Protein AF-P74951-F1 (afdb_monomer_lite)

Structure (mmCIF, N/CA/C/O backbone):
data_AF-P74951-F1
#
_entry.id   AF-P74951-F1
#
loop_
_atom_site.group_PDB
_atom_site.id
_atom_site.type_symbol
_atom_site.label_atom_id
_atom_site.label_alt_id
_atom_site.label_comp_id
_atom_site.label_asym_id
_atom_site.label_entity_id
_atom_site.label_seq_id
_atom_site.pdbx_PDB_ins_code
_atom_site.Cartn_x
_atom_site.Cartn_y
_atom_site.Cartn_z
_atom_site.occupancy
_atom_site.B_iso_or_equiv
_atom_site.auth_seq_id
_atom_site.auth_comp_id
_atom_site.auth_asym_id
_atom_site.auth_atom_id
_atom_site.pdbx_PDB_model_num
ATOM 1 N N . MET A 1 1 ? -21.917 3.386 18.305 1.00 59.16 1 MET A N 1
ATOM 2 C CA . MET A 1 1 ? -21.356 3.206 16.944 1.00 59.16 1 MET A CA 1
ATOM 3 C C . MET A 1 1 ? -21.290 1.718 16.637 1.00 59.16 1 MET A C 1
ATOM 5 O O . MET A 1 1 ? -20.981 0.973 17.559 1.00 59.16 1 MET A O 1
ATOM 9 N N . SER A 1 2 ? -21.649 1.275 15.424 1.00 71.06 2 SER A N 1
ATOM 10 C CA . SER A 1 2 ? -21.763 -0.161 15.117 1.00 71.06 2 SER A CA 1
ATOM 11 C C . SER A 1 2 ? -20.437 -0.758 14.605 1.00 71.06 2 SER A C 1
ATOM 13 O O . SER A 1 2 ? -19.727 -0.101 13.837 1.00 71.06 2 SER A O 1
ATOM 15 N N . PRO A 1 3 ? -20.102 -2.010 14.977 1.00 79.00 3 PRO A N 1
ATOM 16 C CA . PRO A 1 3 ? -18.946 -2.745 14.440 1.00 79.00 3 PRO A CA 1
ATOM 17 C C . PRO A 1 3 ? -18.963 -2.878 12.907 1.00 79.00 3 PRO A C 1
ATOM 19 O O . PRO A 1 3 ? -17.930 -3.047 12.264 1.00 79.00 3 PRO A O 1
ATOM 22 N N . GLU A 1 4 ? -20.146 -2.759 12.309 1.00 85.81 4 GLU A N 1
ATOM 23 C CA . GLU A 1 4 ? -20.379 -2.897 10.873 1.00 85.81 4 GLU A CA 1
ATOM 24 C C . GLU A 1 4 ? -19.634 -1.852 10.046 1.00 85.81 4 GLU A C 1
ATOM 26 O O . GLU A 1 4 ? -19.206 -2.159 8.938 1.00 85.81 4 GLU A O 1
ATOM 31 N N . ARG A 1 5 ? -19.409 -0.643 10.579 1.00 86.06 5 ARG A N 1
ATOM 32 C CA . ARG A 1 5 ? -18.642 0.392 9.868 1.00 86.06 5 ARG A CA 1
ATOM 33 C C . ARG A 1 5 ? -17.179 0.000 9.672 1.00 86.06 5 ARG A C 1
ATOM 35 O O . ARG A 1 5 ? -16.652 0.179 8.578 1.00 86.06 5 ARG A O 1
ATOM 42 N N . PHE A 1 6 ? -16.543 -0.585 10.689 1.00 86.75 6 PHE A N 1
ATOM 43 C CA . PHE A 1 6 ? -15.177 -1.111 10.569 1.00 86.75 6 PHE A CA 1
ATOM 44 C C . PHE A 1 6 ? -15.118 -2.280 9.586 1.00 86.75 6 PHE A C 1
ATOM 46 O O . PHE A 1 6 ? -14.214 -2.345 8.751 1.00 86.75 6 PHE A O 1
ATOM 53 N N . ARG A 1 7 ? -16.116 -3.167 9.636 1.00 88.81 7 ARG A N 1
ATOM 54 C CA . ARG A 1 7 ? -16.221 -4.304 8.720 1.00 88.81 7 ARG A CA 1
ATOM 55 C C . ARG A 1 7 ? -16.395 -3.856 7.269 1.00 88.81 7 ARG A C 1
ATOM 57 O O . ARG A 1 7 ? -15.698 -4.358 6.393 1.00 88.81 7 ARG A O 1
ATOM 64 N N . HIS A 1 8 ? -17.280 -2.894 7.026 1.00 92.44 8 HIS A N 1
ATOM 65 C CA . HIS A 1 8 ? -17.544 -2.359 5.696 1.00 92.44 8 HIS A CA 1
ATOM 66 C C . HIS A 1 8 ? -16.316 -1.652 5.115 1.00 92.44 8 HIS A C 1
ATOM 68 O O . HIS A 1 8 ? -15.913 -1.953 3.995 1.00 92.44 8 HIS A O 1
ATOM 74 N N . LEU A 1 9 ? -15.657 -0.788 5.895 1.00 91.44 9 LEU A N 1
ATOM 75 C CA . LEU A 1 9 ? -14.416 -0.138 5.463 1.00 91.44 9 LEU A CA 1
ATOM 76 C C . LEU A 1 9 ? -13.314 -1.157 5.164 1.00 91.44 9 LEU A C 1
ATOM 78 O O . LEU A 1 9 ? -12.632 -1.030 4.154 1.00 91.44 9 LEU A O 1
ATOM 82 N N . SER A 1 10 ? -13.186 -2.207 5.979 1.00 92.31 10 SER A N 1
ATOM 83 C CA . SER A 1 10 ? -12.226 -3.287 5.719 1.00 92.31 10 SER A CA 1
ATOM 84 C C . SER A 1 10 ? -12.505 -3.991 4.386 1.00 92.31 10 SER A C 1
ATOM 86 O O . SER A 1 10 ? -11.581 -4.273 3.631 1.00 92.31 10 SER A O 1
ATOM 88 N N . GLN A 1 11 ? -13.773 -4.252 4.057 1.00 94.44 11 GLN A N 1
ATOM 89 C CA . GLN A 1 11 ? -14.145 -4.846 2.769 1.00 94.44 11 GLN A CA 1
ATOM 90 C C . GLN A 1 11 ? -13.835 -3.917 1.591 1.00 94.44 11 GLN A C 1
ATOM 92 O O . GLN A 1 11 ? -13.318 -4.381 0.579 1.00 94.44 11 GLN A O 1
ATOM 97 N N . LEU A 1 12 ? -14.117 -2.618 1.728 1.00 95.31 12 LEU A N 1
ATOM 98 C CA . LEU A 1 12 ? -13.828 -1.618 0.698 1.00 95.31 12 LEU A CA 1
ATOM 99 C C . LEU A 1 12 ? -12.325 -1.468 0.448 1.00 95.31 12 LEU A C 1
ATOM 101 O O . LEU A 1 12 ? -11.906 -1.458 -0.706 1.00 95.31 12 LEU A O 1
ATOM 105 N N . ILE A 1 13 ? -11.516 -1.418 1.511 1.00 93.56 13 ILE A N 1
ATOM 106 C CA . ILE A 1 13 ? -10.049 -1.403 1.420 1.00 93.56 13 ILE A CA 1
ATOM 107 C C . ILE A 1 13 ? -9.574 -2.661 0.694 1.00 93.56 13 ILE A C 1
ATOM 109 O O . ILE A 1 13 ? -8.871 -2.564 -0.305 1.00 93.56 13 ILE A O 1
ATOM 113 N N . GLN A 1 14 ? -10.031 -3.840 1.124 1.00 94.12 14 GLN A N 1
ATOM 114 C CA . GLN A 1 14 ? -9.638 -5.102 0.505 1.00 94.12 14 GLN A CA 1
ATOM 115 C C . GLN A 1 14 ? -10.038 -5.184 -0.977 1.00 94.12 14 GLN A C 1
ATOM 117 O O . GLN A 1 14 ? -9.286 -5.725 -1.788 1.00 94.12 14 GLN A O 1
ATOM 122 N N . PHE A 1 15 ? -11.214 -4.668 -1.342 1.00 95.50 15 PHE A N 1
ATOM 123 C CA . PHE A 1 15 ? -11.663 -4.612 -2.730 1.00 95.50 15 PHE A CA 1
ATOM 124 C C . PHE A 1 15 ? -10.789 -3.670 -3.560 1.00 95.50 15 PHE A C 1
ATOM 126 O O . PHE A 1 15 ? -10.249 -4.102 -4.574 1.00 95.50 15 PHE A O 1
ATOM 133 N N . ALA A 1 16 ? -10.574 -2.438 -3.090 1.00 94.12 16 ALA A N 1
ATOM 134 C CA . ALA A 1 16 ? -9.731 -1.452 -3.762 1.00 94.12 16 ALA A CA 1
ATOM 135 C C . ALA A 1 16 ? -8.294 -1.960 -3.962 1.00 94.12 16 ALA A C 1
ATOM 137 O O . ALA A 1 16 ? -7.722 -1.783 -5.034 1.00 94.12 16 ALA A O 1
ATOM 138 N N . THR A 1 17 ? -7.731 -2.664 -2.973 1.00 94.25 17 THR A N 1
ATOM 139 C CA . THR A 1 17 ? -6.426 -3.327 -3.099 1.00 94.25 17 THR A CA 1
ATOM 140 C C . THR A 1 17 ? -6.432 -4.398 -4.187 1.00 94.25 17 THR A C 1
ATOM 142 O O . THR A 1 17 ? -5.514 -4.444 -5.000 1.00 94.25 17 THR A O 1
ATOM 145 N N . LYS A 1 18 ? -7.459 -5.258 -4.233 1.00 93.75 18 LYS A N 1
ATOM 146 C CA . LYS A 1 18 ? -7.560 -6.332 -5.238 1.00 93.75 18 LYS A CA 1
ATOM 147 C C . LYS A 1 18 ? -7.718 -5.801 -6.658 1.00 93.75 18 LYS A C 1
ATOM 149 O O . LYS A 1 18 ? -7.217 -6.424 -7.586 1.00 93.75 18 LYS A O 1
ATOM 154 N N . THR A 1 19 ? -8.418 -4.683 -6.830 1.00 95.06 19 THR A N 1
ATOM 155 C CA . THR A 1 19 ? -8.619 -4.047 -8.138 1.00 95.06 19 THR A CA 1
ATOM 156 C C . THR A 1 19 ? -7.534 -3.029 -8.482 1.00 95.06 19 THR A C 1
ATOM 158 O O . THR A 1 19 ? -7.666 -2.351 -9.495 1.00 95.06 19 THR A O 1
ATOM 161 N N . ALA A 1 20 ? -6.495 -2.894 -7.647 1.00 92.69 20 ALA A N 1
ATOM 162 C CA . ALA A 1 20 ? -5.449 -1.880 -7.783 1.00 92.69 20 ALA A CA 1
ATOM 163 C C . ALA A 1 20 ? -5.992 -0.437 -7.918 1.00 92.69 20 ALA A C 1
ATOM 165 O O . ALA A 1 20 ? -5.356 0.428 -8.521 1.00 92.69 20 ALA A O 1
ATOM 166 N N . ASP A 1 21 ? -7.165 -0.149 -7.342 1.00 95.38 21 ASP A N 1
ATOM 167 C CA . ASP A 1 21 ? -7.721 1.207 -7.296 1.00 95.38 21 ASP A CA 1
ATOM 168 C C . ASP A 1 21 ? -7.105 1.967 -6.115 1.00 95.38 21 ASP A C 1
ATOM 170 O O . ASP A 1 21 ? -7.681 2.104 -5.031 1.00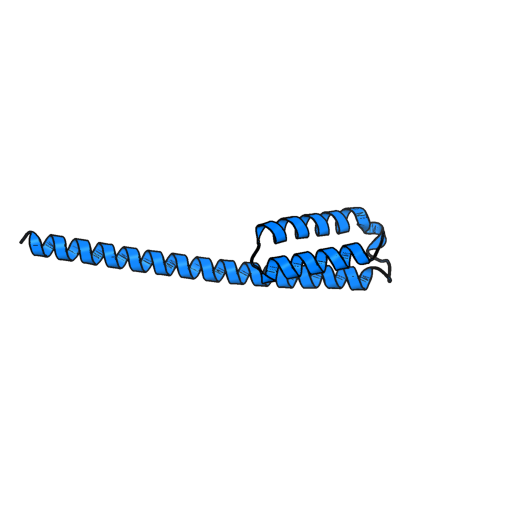 95.38 21 ASP A O 1
ATOM 174 N N . TRP A 1 22 ? -5.887 2.465 -6.324 1.00 92.00 22 TRP A N 1
ATOM 175 C CA . TRP A 1 22 ? -5.112 3.164 -5.297 1.00 92.00 22 TRP A CA 1
ATOM 176 C C . TRP A 1 22 ? -5.767 4.469 -4.837 1.00 92.00 22 TRP A C 1
ATOM 178 O O . TRP A 1 22 ? -5.567 4.913 -3.702 1.00 92.00 22 TRP A O 1
ATOM 188 N N . HIS A 1 23 ? -6.579 5.085 -5.696 1.00 93.31 23 HIS A N 1
ATOM 189 C CA . HIS A 1 23 ? -7.294 6.299 -5.342 1.00 93.31 23 HIS A CA 1
ATOM 190 C C . HIS A 1 23 ? -8.459 5.993 -4.392 1.00 93.31 23 HIS A C 1
ATOM 192 O O . HIS A 1 23 ? -8.617 6.680 -3.377 1.00 93.31 23 HIS A O 1
ATOM 198 N N . ALA A 1 24 ? -9.231 4.935 -4.658 1.00 92.62 24 ALA A N 1
ATOM 199 C CA . ALA A 1 24 ? -10.237 4.436 -3.725 1.00 92.62 24 ALA A CA 1
ATOM 200 C C . ALA A 1 24 ? -9.612 3.957 -2.412 1.00 92.62 24 ALA A C 1
ATOM 202 O O . ALA A 1 24 ? -10.103 4.341 -1.349 1.00 92.62 24 ALA A O 1
ATOM 203 N N . LEU A 1 25 ? -8.495 3.223 -2.473 1.00 93.50 25 LEU A N 1
ATOM 204 C CA . LEU A 1 25 ? -7.754 2.775 -1.291 1.00 93.50 25 LEU A CA 1
ATOM 205 C C . LEU A 1 25 ? -7.431 3.950 -0.357 1.00 93.50 25 LEU A C 1
ATOM 207 O O . LEU A 1 25 ? -7.811 3.933 0.813 1.00 93.50 25 LEU A O 1
ATOM 211 N N . LYS A 1 26 ? -6.843 5.029 -0.895 1.00 93.00 26 LYS A N 1
ATOM 212 C CA . LYS A 1 26 ? -6.525 6.243 -0.126 1.00 93.00 26 LYS A CA 1
ATOM 213 C C . LYS A 1 26 ? -7.756 6.851 0.549 1.00 93.00 26 L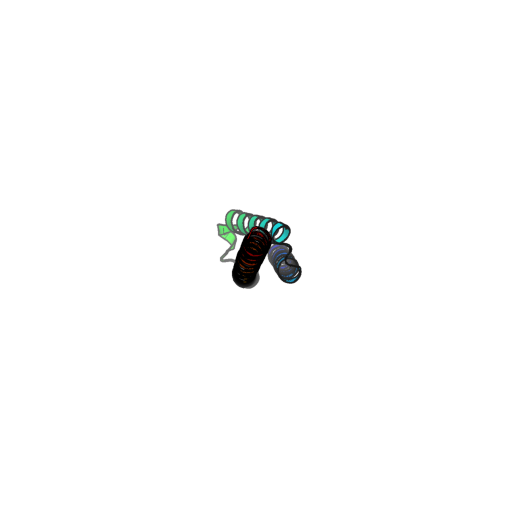YS A C 1
ATOM 215 O O . LYS A 1 26 ? -7.679 7.272 1.703 1.00 93.00 26 LYS A O 1
ATOM 220 N N . ARG A 1 27 ? -8.890 6.935 -0.156 1.00 95.00 27 ARG A N 1
ATOM 221 C CA . ARG A 1 27 ? -10.129 7.493 0.415 1.00 95.00 27 ARG A CA 1
ATOM 222 C C . ARG A 1 27 ? -10.633 6.649 1.584 1.00 95.00 27 ARG A C 1
ATOM 224 O O . ARG A 1 27 ? -10.996 7.208 2.616 1.00 95.00 27 ARG A O 1
ATOM 231 N N . HIS A 1 28 ? -10.647 5.327 1.435 1.00 93.62 28 HIS A N 1
ATOM 232 C CA . HIS A 1 28 ? -11.135 4.422 2.475 1.00 93.62 28 HIS A CA 1
ATOM 233 C C . HIS A 1 28 ? -10.205 4.381 3.694 1.00 93.62 28 HIS A C 1
ATOM 235 O O . HIS A 1 28 ? -10.690 4.381 4.825 1.00 93.62 28 HIS A O 1
ATOM 241 N N . ASP A 1 29 ? -8.890 4.461 3.487 1.00 91.31 29 ASP A N 1
ATOM 242 C CA . ASP A 1 29 ? -7.914 4.577 4.575 1.00 91.31 29 ASP A CA 1
ATOM 243 C C . ASP A 1 29 ? -8.077 5.876 5.374 1.00 91.31 29 ASP A C 1
ATOM 245 O O . ASP A 1 29 ? -8.011 5.864 6.606 1.00 91.31 29 ASP A O 1
ATOM 249 N N . LEU A 1 30 ? -8.342 7.004 4.703 1.00 92.62 30 LEU A N 1
ATOM 250 C CA . LEU A 1 30 ? -8.627 8.271 5.384 1.00 92.62 30 LEU A CA 1
ATOM 251 C C . LEU A 1 30 ? -9.893 8.172 6.242 1.00 92.62 30 LEU A C 1
ATOM 253 O O . LEU A 1 30 ? -9.863 8.558 7.411 1.00 92.62 30 LEU A O 1
ATOM 257 N N . GLN A 1 31 ? -10.962 7.577 5.709 1.00 91.56 31 GLN A N 1
ATOM 258 C CA . GLN A 1 31 ? -12.200 7.342 6.460 1.00 91.56 31 GLN A CA 1
ATOM 259 C C . GLN A 1 31 ? -11.973 6.425 7.670 1.00 91.56 31 GLN A C 1
ATOM 261 O O . GLN A 1 31 ? -12.485 6.693 8.758 1.00 91.56 31 GLN A O 1
ATOM 266 N N . LEU A 1 32 ? -11.172 5.364 7.519 1.00 90.06 32 LEU A N 1
ATOM 267 C CA . LEU A 1 32 ? -10.803 4.483 8.627 1.00 90.06 32 LEU A CA 1
ATOM 268 C C . LEU A 1 32 ? -9.997 5.235 9.693 1.00 90.06 32 LEU A C 1
ATOM 270 O O . LEU A 1 32 ? -10.237 5.065 10.890 1.00 90.06 32 LEU A O 1
ATOM 274 N N . ARG A 1 33 ? -9.071 6.105 9.286 1.00 89.94 33 ARG A N 1
ATOM 275 C CA . ARG A 1 33 ? -8.274 6.921 10.206 1.00 89.94 33 ARG A CA 1
ATOM 276 C C . ARG A 1 33 ? -9.134 7.916 10.980 1.00 89.94 33 ARG A C 1
ATOM 278 O O . ARG A 1 33 ? -8.989 8.016 12.197 1.00 89.94 33 ARG A O 1
ATOM 285 N N . GLU A 1 34 ? -10.040 8.619 10.311 1.00 89.75 34 GLU A N 1
ATOM 286 C CA . GLU A 1 34 ? -11.002 9.524 10.952 1.00 89.75 34 GLU A CA 1
ATOM 287 C C . GLU A 1 34 ? -11.895 8.780 11.947 1.00 89.75 34 GLU A C 1
ATOM 289 O O . GLU A 1 34 ? -12.118 9.248 13.070 1.00 89.75 34 GLU A O 1
ATOM 294 N N . LEU A 1 35 ? -12.346 7.580 11.578 1.00 85.94 35 LEU A N 1
ATOM 295 C CA . LEU A 1 35 ? -13.135 6.714 12.445 1.00 85.94 35 LEU A CA 1
ATOM 296 C C . LEU A 1 35 ? -12.357 6.325 13.711 1.00 85.94 35 LEU A C 1
ATOM 298 O O . LEU A 1 35 ? -12.882 6.436 14.817 1.00 85.94 35 LEU A O 1
ATOM 302 N N . LEU A 1 36 ? -11.087 5.939 13.574 1.00 85.12 36 LEU A N 1
ATOM 303 C CA . LEU A 1 36 ? -10.219 5.591 14.703 1.00 85.12 36 LEU A CA 1
ATOM 304 C C . LEU A 1 36 ? -9.903 6.793 15.607 1.00 85.12 36 LEU A C 1
ATOM 306 O O . LEU A 1 36 ? -9.850 6.641 16.828 1.00 85.12 36 LEU A O 1
ATOM 310 N N . ILE A 1 37 ? -9.698 7.982 15.033 1.00 86.06 37 ILE A N 1
ATOM 311 C CA . ILE A 1 37 ? -9.404 9.210 15.789 1.00 86.06 37 ILE A CA 1
ATOM 312 C C . ILE A 1 37 ? -10.628 9.654 16.588 1.00 86.06 37 ILE A C 1
ATOM 314 O O . ILE A 1 37 ? -10.521 9.887 17.792 1.00 86.06 37 ILE A O 1
ATOM 318 N N . SER A 1 38 ? -11.788 9.730 15.935 1.00 81.56 38 SER A N 1
ATOM 319 C CA . SER A 1 38 ? -13.044 10.159 16.561 1.00 81.56 38 SER A CA 1
ATOM 320 C C . SER A 1 38 ? -13.520 9.205 17.662 1.00 81.56 38 SER A C 1
ATOM 322 O O . SER A 1 38 ? -14.223 9.628 18.574 1.00 81.56 38 SER A O 1
ATOM 324 N N . HIS A 1 39 ? -13.111 7.932 17.615 1.00 75.31 39 HIS A N 1
ATOM 325 C CA . HIS A 1 39 ? -13.581 6.889 18.531 1.00 75.31 39 HIS A CA 1
ATOM 326 C C . HIS A 1 39 ? -12.499 6.349 19.471 1.00 75.31 39 HIS A C 1
ATOM 328 O O . HIS A 1 39 ? -12.663 5.262 20.028 1.00 75.31 39 HIS A O 1
ATOM 334 N N . LYS A 1 40 ? -11.435 7.126 19.732 1.00 72.19 40 LYS A N 1
ATOM 335 C CA . LYS A 1 40 ? -10.387 6.796 20.721 1.00 72.19 40 LYS A CA 1
ATOM 336 C C . LYS A 1 40 ? -10.904 6.215 22.055 1.00 72.19 40 LYS A C 1
ATOM 338 O O . LYS A 1 40 ? -10.304 5.242 22.513 1.00 72.19 40 LYS A O 1
ATOM 343 N N . PRO A 1 41 ? -11.997 6.722 22.665 1.00 71.50 41 PRO A N 1
ATOM 344 C CA . PRO A 1 41 ? -12.523 6.182 23.924 1.00 71.50 41 PRO A CA 1
ATOM 345 C C . PRO A 1 41 ? -13.060 4.744 23.820 1.00 71.50 41 PRO A C 1
ATOM 347 O O . PRO A 1 41 ? -13.014 4.001 24.794 1.00 71.50 41 PRO A O 1
ATOM 350 N N . PHE A 1 42 ? -13.530 4.333 22.637 1.00 66.75 42 PHE A N 1
ATOM 351 C CA . PHE A 1 42 ? -14.167 3.033 22.391 1.00 66.75 42 PHE A CA 1
ATOM 352 C C . PHE A 1 42 ? -13.214 1.998 21.782 1.00 66.75 42 PHE A C 1
ATOM 354 O O . PHE A 1 42 ? -13.604 0.857 21.558 1.00 66.75 42 PHE A O 1
ATOM 361 N N . LEU A 1 43 ? -11.944 2.355 21.555 1.00 69.31 43 LEU A N 1
ATOM 362 C CA . LEU A 1 43 ? -10.926 1.423 21.048 1.00 69.31 43 LEU A CA 1
ATOM 363 C C . LEU A 1 43 ? -10.647 0.258 22.009 1.00 69.31 43 LEU A C 1
ATOM 365 O O . LEU A 1 43 ? -10.087 -0.752 21.593 1.00 69.31 43 LEU A O 1
ATOM 369 N N . LYS A 1 44 ? -11.015 0.407 23.288 1.00 72.19 44 LYS A N 1
ATOM 370 C CA . LYS A 1 44 ? -10.910 -0.635 24.317 1.00 72.19 44 LYS A CA 1
ATOM 371 C C . LYS A 1 44 ? -12.210 -1.420 24.515 1.00 72.19 44 LYS A C 1
ATOM 373 O O . LYS A 1 44 ? -12.252 -2.278 25.391 1.00 72.19 44 LYS A O 1
ATOM 378 N N . ASP A 1 45 ? -13.261 -1.130 23.743 1.00 81.25 45 ASP A N 1
ATOM 379 C CA . ASP A 1 45 ? -14.504 -1.895 23.808 1.00 81.25 45 ASP A CA 1
ATOM 380 C C . ASP A 1 45 ? -14.241 -3.325 23.292 1.00 81.25 45 ASP A C 1
ATOM 382 O O . ASP A 1 45 ? -13.861 -3.488 22.124 1.00 81.25 45 ASP A O 1
ATOM 386 N N . PRO A 1 46 ? -14.452 -4.369 24.118 1.00 80.44 46 PRO A N 1
ATOM 387 C CA . PRO A 1 46 ? -14.230 -5.760 23.728 1.00 80.44 46 PRO A CA 1
ATOM 388 C C . PRO A 1 46 ? -15.010 -6.178 22.476 1.00 80.44 46 PRO A C 1
ATOM 390 O O . PRO A 1 46 ? -14.573 -7.066 21.747 1.00 80.44 46 PRO A O 1
ATOM 393 N N . LYS A 1 47 ? -16.153 -5.537 22.199 1.00 81.81 47 LYS A N 1
ATOM 394 C CA . LYS A 1 47 ? -16.991 -5.835 21.030 1.00 81.81 47 LYS A CA 1
ATOM 395 C C . LYS A 1 47 ? -16.442 -5.236 19.735 1.00 81.81 47 LYS A C 1
ATOM 397 O O . LYS A 1 47 ? -16.733 -5.752 18.660 1.00 81.81 47 LYS A O 1
ATOM 402 N N . LEU A 1 48 ? -15.669 -4.154 19.824 1.00 80.62 48 LEU A N 1
ATOM 403 C CA . LEU A 1 48 ? -15.086 -3.457 18.671 1.00 80.62 48 LEU A CA 1
ATOM 404 C C . LEU A 1 48 ? -13.627 -3.849 18.428 1.00 80.62 48 LEU A C 1
ATOM 406 O O . LEU A 1 48 ? -13.166 -3.788 17.290 1.00 80.62 48 LEU A O 1
ATOM 410 N N . ALA A 1 49 ? -12.921 -4.290 19.469 1.00 82.88 49 ALA A N 1
ATOM 411 C CA . ALA A 1 49 ? -11.534 -4.737 19.407 1.00 82.88 49 ALA A CA 1
ATOM 412 C C . ALA A 1 49 ? -11.217 -5.694 18.234 1.00 82.88 49 ALA A C 1
ATOM 414 O O . ALA A 1 49 ? -10.277 -5.391 17.493 1.00 82.88 49 ALA A O 1
ATOM 415 N N . PRO A 1 50 ? -11.978 -6.784 17.985 1.00 87.19 50 PRO A N 1
ATOM 416 C CA . PRO A 1 50 ? -11.659 -7.700 16.887 1.00 87.19 50 PRO A CA 1
ATOM 417 C C . PRO A 1 50 ? -11.828 -7.056 15.504 1.00 87.19 50 PRO A C 1
ATOM 419 O O . PRO A 1 50 ? -10.997 -7.264 14.622 1.00 87.19 50 PRO A O 1
ATOM 422 N N . GLU A 1 51 ? -12.857 -6.228 15.308 1.00 87.38 51 GLU A N 1
ATOM 423 C CA . GLU A 1 51 ? -13.092 -5.554 14.023 1.00 87.38 51 GLU A CA 1
ATOM 424 C C . GLU A 1 51 ? -12.057 -4.451 13.765 1.00 87.38 51 GLU A C 1
ATOM 426 O O . GLU A 1 51 ? -11.604 -4.270 12.637 1.00 87.38 51 GLU A O 1
ATOM 431 N N . ILE A 1 52 ? -11.611 -3.755 14.813 1.00 85.25 52 ILE A N 1
ATOM 432 C CA . ILE A 1 52 ? -10.524 -2.774 14.720 1.00 85.25 52 ILE A CA 1
ATOM 433 C C . ILE A 1 52 ? -9.203 -3.469 14.379 1.00 85.25 52 ILE A C 1
ATOM 435 O O . ILE A 1 52 ? -8.454 -2.987 13.529 1.00 85.25 52 ILE A O 1
ATOM 439 N N . GLN A 1 53 ? -8.901 -4.596 15.027 1.00 88.06 53 GLN A N 1
ATOM 440 C CA . GLN A 1 53 ? -7.698 -5.372 14.733 1.00 88.06 53 GLN A CA 1
ATOM 441 C C . GLN A 1 53 ? -7.719 -5.900 13.297 1.00 88.06 53 GLN A C 1
ATOM 443 O O . GLN A 1 53 ? -6.716 -5.797 12.592 1.00 88.06 53 GLN A O 1
ATOM 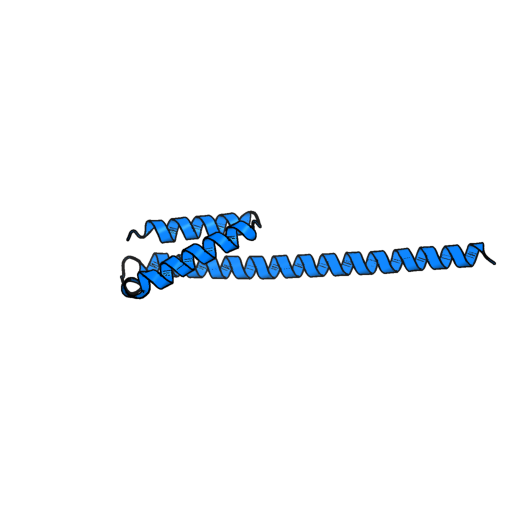448 N N . ARG A 1 54 ? -8.877 -6.378 12.832 1.00 89.38 54 ARG A N 1
ATOM 449 C CA . ARG A 1 54 ? -9.076 -6.783 11.440 1.00 89.38 54 ARG A CA 1
ATOM 450 C C . ARG A 1 54 ? -8.831 -5.629 10.472 1.00 89.38 54 ARG A C 1
ATOM 452 O O . ARG A 1 54 ? -8.073 -5.805 9.525 1.00 89.38 54 ARG A O 1
ATOM 459 N N . ALA A 1 55 ? -9.413 -4.457 10.721 1.00 88.56 55 ALA A N 1
ATOM 460 C CA . ALA A 1 55 ? -9.229 -3.287 9.863 1.00 88.56 55 ALA A CA 1
ATOM 461 C C . ALA A 1 55 ? -7.753 -2.866 9.765 1.00 88.56 55 ALA A C 1
ATOM 463 O O . ALA A 1 55 ? -7.275 -2.538 8.682 1.00 88.56 55 ALA A O 1
ATOM 464 N N . LYS A 1 56 ? -7.003 -2.946 10.873 1.00 88.31 56 LYS A N 1
ATOM 465 C CA . LYS A 1 56 ? -5.552 -2.700 10.881 1.00 88.31 56 LYS A CA 1
ATOM 466 C C . LYS A 1 56 ? -4.773 -3.727 10.063 1.00 88.31 56 LYS A C 1
ATOM 468 O O . LYS A 1 56 ? -3.872 -3.337 9.331 1.00 88.31 56 LYS A O 1
ATOM 473 N N . SER A 1 57 ? -5.114 -5.011 10.184 1.00 93.06 57 SER A N 1
ATOM 474 C CA . SER A 1 57 ? -4.482 -6.072 9.389 1.00 93.06 57 SER A CA 1
ATOM 475 C C . SER A 1 57 ? -4.718 -5.849 7.899 1.00 93.06 57 SER A C 1
ATOM 477 O O . SER A 1 57 ? -3.773 -5.847 7.124 1.00 93.06 57 SER A O 1
ATOM 479 N N . VAL A 1 58 ? -5.965 -5.571 7.513 1.00 92.69 58 VAL A N 1
ATOM 480 C CA . VAL A 1 58 ? -6.331 -5.316 6.114 1.00 92.69 58 VAL A CA 1
ATOM 481 C C . VAL A 1 58 ? -5.607 -4.088 5.561 1.00 92.69 58 VAL A C 1
ATOM 483 O O . VAL A 1 58 ? -5.149 -4.115 4.424 1.00 92.69 58 VAL A O 1
ATOM 486 N N . HIS A 1 59 ? -5.458 -3.031 6.361 1.00 91.25 59 HIS A N 1
ATOM 487 C CA . HIS A 1 59 ? -4.660 -1.867 5.980 1.00 91.25 59 HIS A CA 1
ATOM 488 C C . HIS A 1 59 ? -3.176 -2.218 5.770 1.00 91.25 59 HIS A C 1
ATOM 490 O O . HIS A 1 59 ? -2.577 -1.778 4.793 1.00 91.25 59 HIS A O 1
ATOM 496 N N . ALA A 1 60 ? -2.583 -3.035 6.648 1.00 92.31 60 ALA A N 1
ATOM 497 C CA . ALA A 1 60 ? -1.194 -3.472 6.503 1.00 92.31 60 ALA A CA 1
ATOM 498 C C . ALA A 1 60 ? -0.986 -4.304 5.224 1.00 92.31 60 ALA A C 1
ATOM 500 O O . ALA A 1 60 ? -0.038 -4.061 4.479 1.00 92.31 60 ALA A O 1
ATOM 501 N N . ASP A 1 61 ? -1.912 -5.220 4.931 1.00 93.88 61 ASP A N 1
ATOM 502 C CA . ASP A 1 61 ? -1.890 -6.023 3.705 1.00 93.88 61 ASP A CA 1
ATOM 503 C C . ASP A 1 61 ? -2.031 -5.138 2.456 1.00 93.88 61 ASP A C 1
ATOM 505 O O . ASP A 1 61 ? -1.317 -5.318 1.468 1.00 93.88 61 ASP A O 1
ATOM 509 N N . ALA A 1 62 ? -2.926 -4.146 2.505 1.00 92.56 62 ALA A N 1
ATOM 510 C CA . ALA A 1 62 ? -3.118 -3.179 1.430 1.00 92.56 62 ALA A CA 1
ATOM 511 C C . ALA A 1 62 ? -1.864 -2.334 1.176 1.00 92.56 62 ALA A C 1
ATOM 513 O O . ALA A 1 62 ? -1.509 -2.090 0.022 1.00 92.56 62 ALA A O 1
ATOM 514 N N . PHE A 1 63 ? -1.175 -1.924 2.241 1.00 91.88 63 PHE A N 1
ATOM 515 C CA . PHE A 1 63 ? 0.077 -1.185 2.150 1.00 91.88 63 PHE A CA 1
ATOM 516 C C . PHE A 1 63 ? 1.189 -2.025 1.512 1.00 91.88 63 PHE A C 1
ATOM 518 O O . PHE A 1 63 ? 1.849 -1.559 0.586 1.00 91.88 63 PHE A O 1
ATOM 525 N N . ALA A 1 64 ? 1.348 -3.282 1.934 1.00 94.94 64 ALA A N 1
ATOM 526 C CA . ALA A 1 64 ? 2.325 -4.196 1.342 1.00 94.94 64 ALA A CA 1
ATOM 527 C C . ALA A 1 64 ? 2.043 -4.456 -0.151 1.00 94.94 64 ALA A C 1
ATOM 529 O O . ALA A 1 64 ? 2.960 -4.496 -0.972 1.00 94.94 64 ALA A O 1
ATOM 530 N N . ALA A 1 65 ? 0.767 -4.588 -0.528 1.00 94.62 65 ALA A N 1
ATOM 531 C CA . ALA A 1 65 ? 0.369 -4.728 -1.926 1.00 94.62 65 ALA A CA 1
ATOM 532 C C . ALA A 1 65 ? 0.699 -3.475 -2.755 1.00 94.62 65 ALA A C 1
ATOM 534 O O . ALA A 1 65 ? 1.200 -3.597 -3.873 1.00 94.62 65 ALA A O 1
ATOM 535 N N . LEU A 1 66 ? 0.467 -2.280 -2.202 1.00 93.25 66 LEU A N 1
ATOM 536 C CA . LEU A 1 66 ? 0.821 -1.015 -2.846 1.00 93.25 66 LEU A CA 1
ATOM 537 C C . LEU A 1 66 ? 2.341 -0.869 -3.018 1.00 93.25 66 LEU A C 1
ATOM 539 O O . LEU A 1 66 ? 2.799 -0.444 -4.080 1.00 93.25 66 LEU A O 1
ATOM 543 N N . GLU A 1 67 ? 3.127 -1.231 -2.003 1.00 94.69 67 GLU A N 1
ATOM 544 C CA . GLU A 1 67 ? 4.593 -1.202 -2.057 1.00 94.69 67 GLU A CA 1
ATOM 545 C C . GLU A 1 67 ? 5.119 -2.118 -3.165 1.00 94.69 67 GLU A C 1
ATOM 547 O O . GLU A 1 67 ? 5.921 -1.691 -4.001 1.00 94.69 67 GLU A O 1
ATOM 552 N N . LYS A 1 68 ? 4.595 -3.346 -3.238 1.00 95.31 68 LYS A N 1
ATOM 553 C CA . LYS A 1 68 ? 4.923 -4.291 -4.306 1.00 95.31 68 LYS A CA 1
ATOM 554 C C . LYS A 1 68 ? 4.574 -3.728 -5.686 1.00 95.31 68 LYS A C 1
ATOM 556 O O . LYS A 1 68 ? 5.439 -3.714 -6.559 1.00 95.31 68 LYS A O 1
ATOM 561 N N . ALA A 1 69 ? 3.352 -3.227 -5.869 1.00 93.81 69 ALA A N 1
ATOM 562 C CA . ALA A 1 69 ? 2.907 -2.660 -7.143 1.00 93.81 69 ALA A CA 1
ATOM 563 C C . ALA A 1 69 ? 3.771 -1.463 -7.573 1.00 93.81 69 ALA A C 1
ATOM 565 O O . ALA A 1 69 ? 4.128 -1.329 -8.741 1.00 93.81 69 ALA A O 1
ATOM 566 N N . THR A 1 70 ? 4.170 -0.617 -6.621 1.00 93.62 70 THR A N 1
ATOM 567 C CA . THR A 1 70 ? 5.068 0.518 -6.877 1.00 93.62 70 THR A CA 1
ATOM 568 C C . THR A 1 70 ? 6.463 0.045 -7.296 1.00 93.62 70 THR A C 1
ATOM 570 O O . THR A 1 70 ? 7.070 0.618 -8.202 1.00 93.62 70 THR A O 1
ATOM 573 N N . GLY A 1 71 ? 6.976 -1.014 -6.664 1.00 96.00 71 GLY A N 1
ATOM 574 C CA . GLY A 1 71 ? 8.247 -1.635 -7.032 1.00 96.00 71 GLY A CA 1
ATOM 575 C C . GLY A 1 71 ? 8.235 -2.230 -8.443 1.00 96.00 71 GLY A C 1
ATOM 576 O O . GLY A 1 71 ? 9.194 -2.043 -9.193 1.00 96.00 71 GLY A O 1
ATOM 577 N N . GLU A 1 72 ? 7.143 -2.894 -8.825 1.00 95.62 72 GLU A N 1
ATOM 578 C CA . GLU A 1 72 ? 6.940 -3.439 -10.175 1.00 95.62 72 GLU A CA 1
ATOM 579 C C . GLU A 1 72 ? 6.894 -2.321 -11.226 1.00 95.62 72 GLU A C 1
ATOM 581 O O . GLU A 1 72 ? 7.674 -2.354 -12.177 1.00 95.62 72 GLU A O 1
ATOM 586 N N . LEU A 1 73 ? 6.110 -1.264 -10.988 1.00 94.38 73 LEU A N 1
ATOM 587 C CA . LEU A 1 73 ? 6.056 -0.069 -11.843 1.00 94.38 73 LEU A CA 1
ATOM 588 C C . LEU A 1 73 ? 7.433 0.577 -12.044 1.00 94.38 73 LEU A C 1
ATOM 590 O O . LEU A 1 73 ? 7.806 0.947 -13.157 1.00 94.38 73 LEU A O 1
ATOM 594 N N . LYS A 1 74 ? 8.228 0.689 -10.974 1.00 95.19 74 LYS A N 1
ATOM 595 C CA . LYS A 1 74 ? 9.58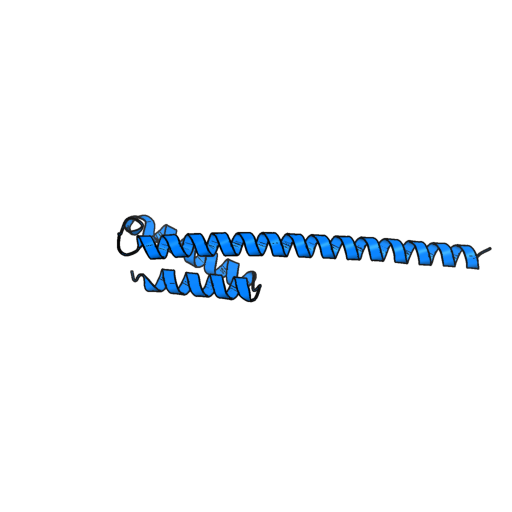9 1.234 -11.058 1.00 95.19 74 LYS A CA 1
ATOM 596 C C . LYS A 1 74 ? 10.498 0.363 -11.926 1.00 95.19 74 LYS A C 1
ATOM 598 O O . LYS A 1 74 ? 11.312 0.889 -12.683 1.00 95.19 74 LYS A O 1
ATOM 603 N N . LYS A 1 75 ? 10.369 -0.961 -11.824 1.00 95.62 75 LYS A N 1
ATOM 604 C CA . LYS A 1 75 ? 11.128 -1.901 -12.653 1.00 95.62 75 LYS A CA 1
ATOM 605 C C . LYS A 1 75 ? 10.746 -1.770 -14.128 1.00 95.62 75 LYS A C 1
ATOM 607 O O . LYS A 1 75 ? 11.639 -1.714 -14.968 1.00 95.62 75 LYS A O 1
ATOM 612 N N . GLU A 1 76 ? 9.454 -1.685 -14.433 1.00 94.69 76 GLU A N 1
ATOM 613 C CA . GLU A 1 76 ? 8.957 -1.493 -15.800 1.00 94.69 76 GLU A CA 1
ATOM 614 C C . GLU A 1 76 ? 9.468 -0.187 -16.414 1.00 94.69 76 GLU A C 1
ATOM 616 O O . GLU A 1 76 ? 9.954 -0.188 -17.544 1.00 94.69 76 GLU A O 1
ATOM 621 N N . MET A 1 77 ? 9.449 0.908 -15.650 1.00 93.38 77 MET A N 1
ATOM 622 C CA . MET A 1 77 ? 9.967 2.201 -16.101 1.00 93.38 77 MET A CA 1
ATOM 623 C C . MET A 1 77 ? 11.462 2.139 -16.442 1.00 93.38 77 MET A C 1
ATOM 625 O O . MET A 1 77 ? 11.879 2.661 -17.473 1.00 93.38 77 MET A O 1
ATOM 629 N N . ASN A 1 78 ? 12.263 1.464 -15.613 1.00 94.88 78 ASN A N 1
ATOM 630 C CA . ASN A 1 78 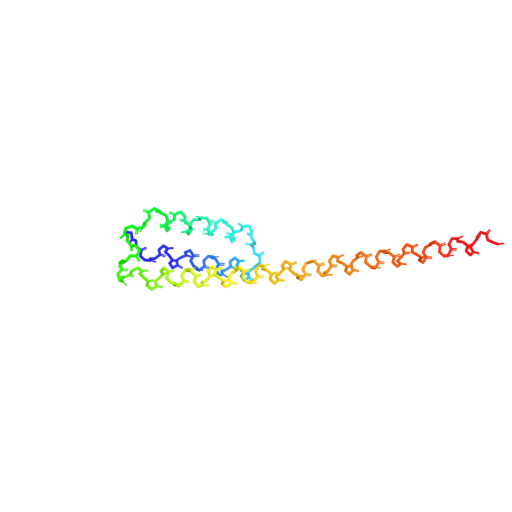? 13.690 1.285 -15.885 1.00 94.88 78 ASN A CA 1
ATOM 631 C C . ASN A 1 78 ? 13.921 0.459 -17.158 1.00 94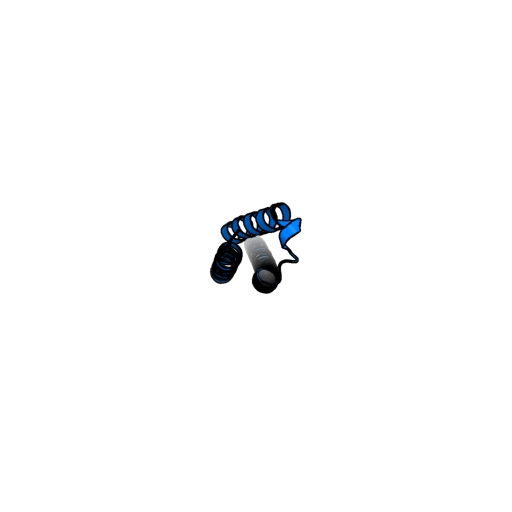.88 78 ASN A C 1
ATOM 633 O O . ASN A 1 78 ? 14.738 0.833 -17.990 1.00 94.88 78 ASN A O 1
ATOM 637 N N . MET A 1 79 ? 13.166 -0.628 -17.346 1.00 94.62 79 MET A N 1
ATOM 638 C CA . MET A 1 79 ? 13.267 -1.447 -18.559 1.00 94.62 79 MET A CA 1
ATOM 639 C C . MET A 1 79 ? 12.901 -0.658 -19.821 1.00 94.62 79 MET A C 1
ATOM 641 O O . MET A 1 79 ? 13.568 -0.799 -20.845 1.00 94.62 79 MET A O 1
ATOM 645 N N . ALA A 1 80 ? 11.863 0.180 -19.751 1.00 94.50 80 ALA A N 1
ATOM 646 C CA . ALA A 1 80 ? 11.476 1.049 -20.857 1.00 94.50 80 ALA A CA 1
ATOM 647 C C . ALA A 1 80 ? 12.579 2.069 -21.188 1.00 94.50 80 ALA A C 1
ATOM 649 O O . ALA A 1 80 ? 12.881 2.277 -22.363 1.00 94.50 80 ALA A O 1
ATOM 650 N N . ASN A 1 81 ? 13.221 2.648 -20.168 1.00 93.88 81 ASN A N 1
ATOM 651 C CA . ASN A 1 81 ? 14.352 3.557 -20.352 1.00 93.88 81 ASN A CA 1
ATOM 652 C C . ASN A 1 81 ? 15.546 2.853 -21.018 1.00 93.88 81 ASN A C 1
ATOM 654 O O . ASN A 1 81 ? 16.049 3.334 -22.031 1.00 93.88 81 ASN A O 1
ATOM 658 N N . ASP A 1 82 ? 15.937 1.672 -20.531 1.00 94.69 82 ASP A N 1
ATOM 659 C CA . ASP A 1 82 ? 17.022 0.877 -21.123 1.00 94.69 82 ASP A CA 1
ATOM 660 C C . ASP A 1 82 ? 16.738 0.540 -22.597 1.00 94.69 82 ASP A C 1
ATOM 662 O O . ASP A 1 82 ? 17.630 0.550 -23.449 1.00 94.69 82 ASP A O 1
ATOM 666 N N . GLN A 1 83 ? 15.481 0.227 -22.921 1.00 93.88 83 GLN A N 1
ATOM 667 C CA . GLN A 1 83 ? 15.069 -0.059 -24.291 1.00 93.88 83 GLN A CA 1
ATOM 668 C C . GLN A 1 83 ? 15.138 1.188 -25.180 1.00 93.88 83 GLN A C 1
ATOM 670 O O . GLN A 1 83 ? 15.578 1.093 -26.328 1.00 93.88 83 GLN A O 1
ATOM 675 N N . GLN A 1 84 ? 14.747 2.350 -24.655 1.00 94.38 84 GLN A N 1
ATOM 676 C CA . GLN A 1 84 ? 14.858 3.624 -25.357 1.00 94.38 84 GLN A CA 1
ATOM 677 C C . GLN A 1 84 ? 16.324 3.985 -25.630 1.00 94.38 84 GLN A C 1
ATOM 679 O O . GLN A 1 84 ? 16.661 4.342 -26.757 1.00 94.38 84 GLN A O 1
ATOM 684 N N . GLU A 1 85 ? 17.208 3.843 -24.640 1.00 94.00 85 GLU A N 1
ATOM 685 C CA . GLU A 1 85 ? 18.646 4.093 -24.793 1.00 94.00 85 GLU A CA 1
ATOM 686 C C . GLU A 1 85 ? 19.262 3.217 -25.887 1.00 94.00 85 GLU A C 1
ATOM 688 O O . GLU A 1 85 ? 19.970 3.718 -26.764 1.00 94.00 85 GLU A O 1
ATOM 693 N N . ARG A 1 86 ? 18.927 1.921 -25.905 1.00 93.12 86 ARG A N 1
ATOM 694 C CA . ARG A 1 86 ? 19.371 1.004 -26.966 1.00 93.12 86 ARG A CA 1
ATOM 695 C C . ARG A 1 86 ? 18.864 1.426 -28.340 1.00 93.12 86 ARG A C 1
ATOM 697 O O . ARG A 1 86 ? 19.638 1.422 -29.292 1.00 93.12 86 ARG A O 1
ATOM 704 N N . ALA A 1 87 ? 17.588 1.793 -28.457 1.00 93.81 87 ALA A N 1
ATOM 705 C CA . ALA A 1 87 ? 17.017 2.236 -29.726 1.00 93.81 87 ALA A CA 1
ATOM 706 C C . ALA A 1 87 ? 17.727 3.492 -30.261 1.00 93.81 87 ALA A C 1
ATOM 708 O O . ALA A 1 87 ? 18.076 3.538 -31.440 1.00 93.81 87 ALA A O 1
ATOM 709 N N . MET A 1 88 ? 18.014 4.466 -29.391 1.00 92.81 88 MET A N 1
ATOM 710 C CA . MET A 1 88 ? 18.758 5.676 -29.759 1.00 92.81 88 MET A CA 1
ATOM 711 C C . MET A 1 88 ? 20.192 5.359 -30.197 1.00 92.81 88 MET A C 1
ATOM 713 O O . MET A 1 88 ? 20.659 5.902 -31.197 1.00 92.81 88 MET A O 1
ATOM 717 N N . ALA A 1 89 ? 20.879 4.448 -29.500 1.00 92.88 89 ALA A N 1
ATOM 718 C CA . ALA A 1 89 ? 22.221 4.013 -29.881 1.00 92.88 89 ALA A CA 1
ATOM 719 C C . ALA A 1 89 ? 22.240 3.357 -31.272 1.00 92.88 89 ALA A C 1
ATOM 721 O O . ALA A 1 89 ? 23.106 3.675 -32.087 1.00 92.88 89 ALA A O 1
ATOM 722 N N . TYR A 1 90 ? 21.258 2.501 -31.576 1.00 91.69 90 TYR A N 1
ATOM 723 C CA . TYR A 1 90 ? 21.120 1.904 -32.907 1.00 91.69 90 TYR A CA 1
ATOM 724 C C . TYR A 1 90 ? 20.838 2.946 -33.991 1.00 91.69 90 TYR A C 1
ATOM 726 O O . TYR A 1 90 ? 21.467 2.905 -35.047 1.00 91.69 90 TYR A O 1
ATOM 734 N N . GLN A 1 91 ? 19.934 3.898 -33.738 1.00 88.50 91 GLN A N 1
ATOM 735 C CA . GLN A 1 91 ? 19.661 4.987 -34.680 1.00 88.50 91 GLN A CA 1
ATOM 736 C C . GLN A 1 91 ? 20.915 5.819 -34.966 1.00 88.50 91 GLN A C 1
ATOM 738 O O . GLN A 1 91 ? 21.187 6.140 -36.125 1.00 88.50 91 GLN A O 1
ATOM 743 N N . LEU A 1 92 ? 21.695 6.144 -33.932 1.00 89.81 92 LEU A N 1
ATOM 744 C CA . LEU A 1 92 ? 22.937 6.896 -34.087 1.00 89.81 92 LEU A CA 1
ATOM 745 C C . LEU A 1 92 ? 23.968 6.111 -34.906 1.00 89.81 92 LEU A C 1
ATOM 747 O O . LEU A 1 92 ? 24.516 6.661 -35.857 1.00 89.81 92 LEU A O 1
ATOM 751 N N . ALA A 1 93 ? 24.186 4.831 -34.586 1.00 89.50 93 ALA A N 1
ATOM 752 C CA . ALA A 1 93 ? 25.118 3.970 -35.314 1.00 89.50 93 ALA A CA 1
ATOM 753 C C . ALA A 1 93 ? 24.759 3.870 -36.806 1.00 89.50 93 ALA A C 1
ATOM 755 O O . ALA A 1 93 ? 25.599 4.148 -37.657 1.00 89.50 93 ALA A O 1
ATOM 756 N N . MET A 1 94 ? 23.490 3.594 -37.125 1.00 85.31 94 MET A N 1
ATOM 757 C CA . MET A 1 94 ? 23.006 3.572 -38.510 1.00 85.31 94 MET A CA 1
ATOM 758 C C . MET A 1 94 ? 23.203 4.909 -39.231 1.00 85.31 94 MET A C 1
ATOM 760 O O . MET A 1 94 ? 23.554 4.938 -40.408 1.00 85.31 94 MET A O 1
ATOM 764 N N . THR A 1 95 ? 22.957 6.028 -38.545 1.00 82.56 95 THR A N 1
ATOM 765 C CA . THR A 1 95 ? 23.139 7.358 -39.142 1.00 82.56 95 THR A CA 1
ATOM 766 C C . THR A 1 95 ? 24.610 7.604 -39.471 1.00 82.56 95 THR A C 1
ATOM 768 O O . THR A 1 95 ? 24.909 8.119 -40.542 1.00 82.56 95 THR A O 1
ATOM 771 N N . MET A 1 96 ? 25.528 7.188 -38.594 1.00 73.94 96 MET A N 1
ATOM 772 C CA . MET A 1 96 ? 26.968 7.309 -38.832 1.00 73.94 96 MET A CA 1
ATOM 773 C C . MET A 1 96 ? 27.429 6.441 -40.009 1.00 73.94 96 MET A C 1
ATOM 775 O O . MET A 1 96 ? 28.181 6.934 -40.846 1.00 73.94 96 MET A O 1
ATOM 779 N N . GLU A 1 97 ? 26.939 5.202 -40.120 1.00 74.00 97 GLU A N 1
ATOM 780 C CA . GLU A 1 97 ? 27.229 4.296 -41.245 1.00 74.00 97 GLU A CA 1
ATOM 781 C C . GLU A 1 97 ? 26.737 4.836 -42.598 1.00 74.00 97 GLU A C 1
ATOM 783 O O . GLU A 1 97 ? 27.381 4.607 -43.614 1.00 74.00 97 GLU A O 1
ATOM 788 N N . MET A 1 98 ? 25.629 5.585 -42.629 1.00 66.88 98 MET A N 1
ATOM 789 C CA . MET A 1 98 ? 25.089 6.189 -43.859 1.00 66.88 98 MET A CA 1
ATOM 790 C C . MET A 1 98 ? 25.775 7.498 -44.281 1.00 66.88 98 MET A C 1
ATOM 792 O O . MET A 1 98 ? 25.507 8.002 -45.371 1.00 66.88 98 MET A O 1
ATOM 796 N N . THR A 1 99 ? 26.613 8.080 -43.421 1.00 64.19 99 THR A N 1
ATOM 797 C CA . THR A 1 99 ? 27.318 9.351 -43.684 1.00 64.19 99 THR A CA 1
ATOM 798 C C . THR A 1 99 ? 28.811 9.189 -43.990 1.00 64.19 99 THR A C 1
ATOM 800 O O . THR A 1 99 ? 29.492 10.198 -44.176 1.00 64.19 99 THR A O 1
ATOM 803 N N . GLN A 1 100 ? 29.315 7.950 -44.035 1.00 51.56 100 GLN A N 1
ATOM 804 C CA . GLN A 1 100 ? 30.671 7.598 -44.484 1.00 51.56 100 GLN A CA 1
ATOM 805 C C . GLN A 1 100 ? 30.673 7.174 -45.952 1.00 51.56 100 GLN A C 1
ATOM 807 O O . GLN A 1 100 ? 31.687 7.467 -46.624 1.00 51.56 100 GLN A O 1
#

Sequence (100 aa):
MSPERFRHLSQLIQFATKTADWHALKRHDLQLRELLISHKPFLKDPKLAPEIQRAKSVHADAFAALEKATGELKKEMNMANDQQERAMAYQLAMTMEMTQ

Foldseek 3Di:
DDLVLLVVLLVQLLVCLVVVVVVSNVVSVVVLVVVCVVCVVCCPPPNNVVSNVSSVVSNVVSVVSVVVVVVVVVVVVVVVVVVVVVVVVVVVVVVVVVVD

pLDDT: mean 88.15, std 8.94, range [51.56, 96.0]

Radius of gyration: 23.47 Å; chains: 1; bounding box: 52×18×69 Å

Secondary structure (DSSP, 8-state):
--HHHHHHHHHHHHHHHHTT-HHHHHHHHHHHHHHHHHTGGGTT-TTTHHHHHHHHHHHHHHHHHHHHHHHHHHHHHHHHHHHHHHHHHHHHHHHHHTT-

Organism: Vibrio parahaemolyticus (NCBI:txid670)